Protein AF-A0A0C2S754-F1 (afdb_monomer)

Solvent-accessible surface area (backbone atoms only — not comparable to full-atom values): 7910 Å² total; per-residue (Å²): 132,83,71,55,69,47,79,86,26,45,61,51,54,52,50,52,56,56,42,62,38,69,81,37,20,35,61,7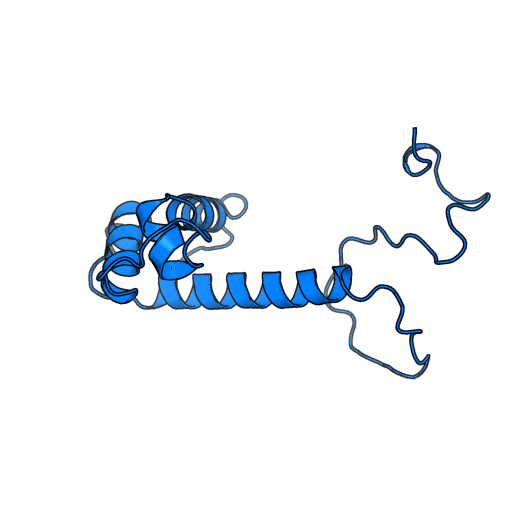3,79,48,57,58,96,90,49,77,80,68,94,66,55,61,67,59,48,51,34,54,50,26,43,72,75,43,57,93,45,34,86,78,55,58,64,62,58,52,50,49,54,51,51,53,49,53,48,52,55,54,50,48,60,73,68,60,79,82,73,80,80,65,95,79,72,82,81,69,94,65,84,78,68,86,80,79,77,77,53,95,84,51,85,54,96,82,53,53,77,90,75,51,84,131

Secondary structure (DSSP, 8-state):
---TTHHHHHHHHHHHHHHHSHHHHHHHT---TTPPPP---HHHHHHHHHHHH-GGGTTT-THHHHHHHHHHHHHHHHHHHHH--S-PPPTT------S--------TT-S-TTS-GGGS--

Nearest PDB structures (foldseek):
  1xx7-assembly1_C  TM=3.959E-01  e=7.135E+00  Pyrococcus furiosus
  1xx7-assembly1_F  TM=3.511E-01  e=9.280E+00  Pyrococcus furiosus

Structure (mmCIF, N/CA/C/O backbone):
data_AF-A0A0C2S754-F1
#
_entry.id   AF-A0A0C2S754-F1
#
loop_
_atom_site.group_PDB
_atom_site.id
_atom_site.type_symbol
_atom_site.label_atom_id
_atom_site.label_alt_id
_atom_site.label_comp_id
_atom_site.label_asym_id
_atom_site.label_entity_id
_atom_site.label_seq_id
_atom_site.pdbx_PDB_ins_code
_atom_site.Cartn_x
_atom_site.Cartn_y
_atom_site.Cartn_z
_atom_site.occupancy
_atom_site.B_iso_or_equiv
_atom_site.auth_seq_id
_atom_site.auth_comp_id
_atom_site.auth_asym_id
_atom_site.auth_atom_id
_atom_site.pdbx_PDB_model_num
ATOM 1 N N . THR A 1 1 ? 11.811 -12.908 2.552 1.00 75.19 1 THR A N 1
ATOM 2 C CA . THR A 1 1 ? 11.493 -11.707 1.747 1.00 75.19 1 THR A CA 1
ATOM 3 C C . THR A 1 1 ? 10.195 -11.941 1.002 1.00 75.19 1 THR A C 1
ATOM 5 O O . THR A 1 1 ? 9.961 -13.078 0.620 1.00 75.19 1 THR A O 1
ATOM 8 N N . VAL A 1 2 ? 9.323 -10.936 0.856 1.00 84.06 2 VAL A N 1
ATOM 9 C CA . VAL A 1 2 ? 8.051 -11.098 0.118 1.00 84.06 2 VAL A CA 1
ATOM 10 C C . VAL A 1 2 ? 8.341 -11.052 -1.391 1.00 84.06 2 VAL A C 1
ATOM 12 O O . VAL A 1 2 ? 8.997 -10.102 -1.826 1.00 84.06 2 VAL A O 1
ATOM 15 N N . PRO A 1 3 ? 7.893 -12.038 -2.190 1.00 90.06 3 PRO A N 1
ATOM 16 C CA . PRO A 1 3 ? 8.217 -12.127 -3.614 1.00 90.06 3 PRO A CA 1
ATOM 17 C C . PRO A 1 3 ? 7.322 -11.203 -4.459 1.00 90.06 3 PRO A C 1
ATOM 19 O O . PRO A 1 3 ? 6.487 -11.655 -5.235 1.00 90.06 3 PRO A O 1
ATOM 22 N N . TRP A 1 4 ? 7.490 -9.886 -4.316 1.00 91.44 4 TRP A N 1
ATOM 23 C CA . TRP A 1 4 ? 6.644 -8.875 -4.974 1.00 91.44 4 TRP A CA 1
ATOM 24 C C . TRP A 1 4 ? 6.651 -8.915 -6.511 1.00 91.44 4 TRP A C 1
ATOM 26 O O . TRP A 1 4 ? 5.731 -8.379 -7.123 1.00 91.44 4 TRP A O 1
ATOM 36 N N . SER A 1 5 ? 7.680 -9.502 -7.128 1.00 93.00 5 SER A N 1
ATOM 37 C CA . SER A 1 5 ? 7.814 -9.602 -8.591 1.00 93.00 5 SER A CA 1
ATOM 38 C C . SER A 1 5 ? 7.428 -10.971 -9.155 1.00 93.00 5 SER A C 1
ATOM 40 O O . SER A 1 5 ? 7.419 -11.145 -10.369 1.00 93.00 5 SER A O 1
ATOM 42 N N . ALA A 1 6 ? 7.099 -11.947 -8.304 1.00 91.38 6 ALA A N 1
ATOM 43 C CA . ALA A 1 6 ? 6.673 -13.264 -8.769 1.00 91.38 6 ALA A CA 1
ATOM 44 C C . ALA A 1 6 ? 5.294 -13.199 -9.443 1.00 91.38 6 ALA A C 1
ATOM 46 O O . ALA A 1 6 ? 4.477 -12.332 -9.117 1.00 91.38 6 ALA A O 1
ATOM 47 N N . ASN A 1 7 ? 5.035 -14.142 -10.355 1.00 92.38 7 ASN A N 1
ATOM 48 C CA . ASN A 1 7 ? 3.754 -14.300 -11.052 1.00 92.38 7 ASN A CA 1
ATOM 49 C C . ASN A 1 7 ? 3.246 -12.984 -11.659 1.00 92.38 7 ASN A C 1
ATOM 51 O O . ASN A 1 7 ? 2.124 -12.566 -11.387 1.00 92.38 7 ASN A O 1
ATOM 55 N N . ASN A 1 8 ? 4.102 -12.302 -12.426 1.00 92.38 8 ASN A N 1
ATOM 56 C CA . ASN A 1 8 ? 3.778 -11.025 -13.065 1.00 92.38 8 ASN A CA 1
ATOM 57 C C . ASN A 1 8 ? 3.224 -9.974 -12.078 1.00 92.38 8 ASN A C 1
ATOM 59 O O . ASN A 1 8 ? 2.187 -9.352 -12.305 1.00 92.38 8 ASN A O 1
ATOM 63 N N . HIS A 1 9 ? 3.897 -9.817 -10.934 1.00 92.19 9 HIS A N 1
ATOM 64 C CA . HIS A 1 9 ? 3.504 -8.882 -9.877 1.00 92.19 9 HIS A CA 1
ATOM 65 C C . HIS A 1 9 ? 2.115 -9.137 -9.262 1.00 92.19 9 HIS A C 1
ATOM 67 O O . HIS A 1 9 ? 1.518 -8.214 -8.706 1.00 92.19 9 HIS A O 1
ATOM 73 N N . ALA A 1 10 ? 1.603 -10.374 -9.285 1.00 94.44 10 ALA A N 1
ATOM 74 C CA . ALA A 1 10 ? 0.272 -10.711 -8.762 1.00 94.44 10 ALA A CA 1
ATOM 75 C C . ALA A 1 10 ? 0.011 -10.163 -7.344 1.00 94.44 10 ALA A C 1
ATOM 77 O O . ALA A 1 10 ? -1.033 -9.571 -7.092 1.00 94.44 10 ALA A O 1
ATOM 78 N N . LEU A 1 11 ? 0.983 -10.270 -6.429 1.00 93.69 11 LEU A N 1
ATOM 79 C CA . LEU A 1 11 ? 0.846 -9.742 -5.063 1.00 93.69 11 LEU A CA 1
ATOM 80 C C . LEU A 1 11 ? 0.734 -8.214 -5.001 1.00 93.69 11 LEU A C 1
ATOM 82 O O . LEU A 1 11 ? 0.096 -7.687 -4.091 1.00 93.69 11 LEU A O 1
ATOM 86 N N . VAL A 1 12 ? 1.365 -7.496 -5.932 1.00 94.75 12 VAL A N 1
ATOM 87 C CA . VAL A 1 12 ? 1.242 -6.035 -6.029 1.00 94.75 12 VAL A CA 1
ATOM 88 C C . VAL A 1 12 ? -0.163 -5.671 -6.490 1.00 94.75 12 VAL A C 1
ATOM 90 O O . VAL A 1 12 ? -0.782 -4.803 -5.881 1.00 94.75 12 VAL A O 1
ATOM 93 N N . TRP A 1 13 ? -0.691 -6.367 -7.496 1.00 96.06 13 TRP A N 1
ATOM 94 C CA . TRP A 1 13 ? -2.057 -6.155 -7.973 1.00 96.06 13 TRP A CA 1
ATOM 95 C C . TRP A 1 13 ? -3.100 -6.467 -6.901 1.00 96.06 13 TRP A C 1
ATOM 97 O O . TRP A 1 13 ? -3.984 -5.650 -6.653 1.00 96.06 13 TRP A O 1
ATOM 107 N N . SER A 1 14 ? -2.948 -7.580 -6.181 1.00 96.00 14 SER A N 1
ATOM 108 C CA . SER A 1 14 ? -3.812 -7.904 -5.043 1.00 96.00 14 SER A CA 1
ATOM 109 C C . SER A 1 14 ? -3.722 -6.853 -3.933 1.00 96.00 14 SER A C 1
ATOM 111 O O . SER A 1 14 ? -4.740 -6.488 -3.350 1.00 96.00 14 SER A O 1
ATOM 113 N N . LEU A 1 15 ? -2.525 -6.325 -3.643 1.00 95.50 15 LEU A N 1
ATOM 114 C CA . LEU A 1 15 ? -2.358 -5.238 -2.676 1.00 95.50 15 LEU A CA 1
ATOM 115 C C . LEU A 1 15 ? -3.105 -3.972 -3.116 1.00 95.50 15 LEU A C 1
ATOM 117 O O . LEU A 1 15 ? -3.789 -3.369 -2.292 1.00 95.50 15 LEU A O 1
ATOM 121 N N . ILE A 1 16 ? -2.992 -3.579 -4.387 1.00 95.88 16 ILE A N 1
ATOM 122 C CA . ILE A 1 16 ? -3.697 -2.413 -4.938 1.00 95.88 16 ILE A CA 1
ATOM 123 C C . ILE A 1 16 ? -5.211 -2.603 -4.802 1.00 95.88 16 ILE A C 1
ATOM 125 O O . ILE A 1 16 ? -5.864 -1.757 -4.194 1.00 95.88 16 ILE A O 1
ATOM 129 N N . GLY A 1 17 ? -5.748 -3.745 -5.243 1.00 96.44 17 GLY A N 1
ATOM 130 C CA . GLY A 1 17 ? -7.184 -4.030 -5.146 1.00 96.44 17 GLY A CA 1
ATOM 131 C C . GLY A 1 17 ? -7.708 -4.002 -3.706 1.00 96.44 17 GLY A C 1
ATOM 132 O O . GLY A 1 17 ? -8.758 -3.426 -3.434 1.00 96.44 17 GLY A O 1
ATOM 133 N N . LEU A 1 18 ? -6.943 -4.538 -2.747 1.00 96.00 18 LEU A N 1
ATOM 134 C CA . LEU A 1 18 ? -7.303 -4.465 -1.328 1.00 96.00 18 LEU A CA 1
ATOM 135 C C . LEU A 1 18 ? -7.292 -3.028 -0.794 1.00 96.00 18 LEU A C 1
ATOM 137 O O . LEU A 1 18 ? -8.136 -2.675 0.025 1.00 96.00 18 LEU A O 1
ATOM 141 N N . VAL A 1 19 ? -6.357 -2.182 -1.228 1.00 94.31 19 VAL A N 1
ATOM 142 C CA . VAL A 1 19 ? -6.327 -0.767 -0.820 1.00 94.31 19 VAL A CA 1
ATOM 143 C C . VAL A 1 19 ? -7.497 0.020 -1.416 1.00 94.31 19 VAL A C 1
ATOM 145 O O . VAL A 1 19 ? -7.984 0.950 -0.772 1.00 94.31 19 VAL A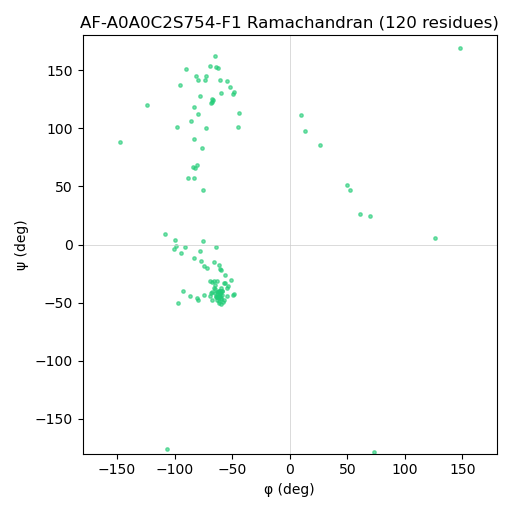 O 1
ATOM 148 N N . GLU A 1 20 ? -7.962 -0.348 -2.607 1.00 93.62 20 GLU A N 1
ATOM 149 C CA . GLU A 1 20 ? -9.082 0.301 -3.296 1.00 93.62 20 GLU A CA 1
ATOM 150 C C . GLU A 1 20 ? -10.455 -0.034 -2.702 1.00 93.62 20 GLU A C 1
ATOM 152 O O . GLU A 1 20 ? -11.392 0.746 -2.899 1.00 93.62 20 GLU A O 1
ATOM 157 N N . GLU A 1 21 ? -10.573 -1.117 -1.918 1.00 93.50 21 GLU A N 1
ATOM 158 C CA . GLU A 1 21 ? -11.782 -1.412 -1.138 1.00 93.50 21 GLU A CA 1
ATOM 159 C C . GLU A 1 21 ? -12.207 -0.163 -0.347 1.00 93.50 21 GLU A C 1
ATOM 161 O O . GLU A 1 21 ? -11.401 0.431 0.375 1.00 93.50 21 GLU A O 1
ATOM 166 N N . THR A 1 22 ? -13.480 0.230 -0.452 1.00 89.38 22 THR A N 1
ATOM 167 C CA . THR A 1 22 ? -14.009 1.504 0.071 1.00 89.38 22 THR A CA 1
ATOM 168 C C . THR A 1 22 ? -13.599 1.779 1.518 1.00 89.38 22 THR A C 1
ATOM 170 O O . THR A 1 22 ? -13.189 2.891 1.855 1.00 89.38 22 THR A O 1
ATOM 173 N N . GLU A 1 23 ? -13.657 0.756 2.369 1.00 89.94 23 GLU A N 1
ATOM 174 C CA . GLU A 1 23 ? -13.290 0.847 3.782 1.00 89.94 23 GLU A CA 1
ATOM 175 C C . GLU A 1 23 ? -11.801 1.156 3.991 1.00 89.94 23 GLU A C 1
ATOM 177 O O . GLU A 1 23 ? -11.455 1.943 4.868 1.00 89.94 23 GLU A O 1
ATOM 182 N N . ASN A 1 24 ? -10.916 0.579 3.175 1.00 92.94 24 ASN A N 1
ATOM 183 C CA . ASN A 1 24 ? -9.469 0.785 3.258 1.00 92.94 24 ASN A CA 1
ATOM 184 C C . ASN A 1 24 ? -9.063 2.104 2.592 1.00 92.94 24 ASN A C 1
ATOM 186 O O . ASN A 1 24 ? -8.314 2.897 3.175 1.00 92.94 24 ASN A O 1
ATOM 190 N N . ARG A 1 25 ? -9.594 2.373 1.393 1.00 92.38 25 ARG A N 1
ATOM 191 C CA . ARG A 1 25 ? -9.284 3.551 0.568 1.00 92.38 25 ARG A CA 1
ATOM 192 C C . ARG A 1 25 ? -9.488 4.839 1.342 1.00 92.38 25 ARG A C 1
ATOM 194 O O . ARG A 1 25 ? -8.634 5.726 1.333 1.00 92.38 25 ARG A O 1
ATOM 201 N N . LYS A 1 26 ? -10.600 4.907 2.065 1.00 90.94 26 LYS A N 1
ATOM 202 C CA . LYS A 1 26 ? -11.006 6.057 2.868 1.00 90.94 26 LYS A CA 1
ATOM 203 C C . LYS A 1 26 ? -9.975 6.462 3.922 1.00 90.94 26 LYS A C 1
ATOM 205 O O . LYS A 1 26 ? -9.828 7.645 4.222 1.00 90.94 26 LYS A O 1
ATOM 210 N N . VAL A 1 27 ? -9.252 5.482 4.463 1.00 91.44 27 VAL A N 1
ATOM 211 C CA . VAL A 1 27 ? -8.228 5.664 5.504 1.00 91.44 27 VAL A CA 1
ATOM 212 C C . VAL A 1 27 ? -6.835 5.846 4.905 1.00 91.44 27 VAL A C 1
ATOM 214 O O . VAL A 1 27 ? -6.034 6.645 5.398 1.00 91.44 27 VAL A O 1
ATOM 217 N N . LEU A 1 28 ? -6.516 5.091 3.852 1.00 91.62 28 LEU A N 1
ATOM 218 C CA . LEU A 1 28 ? -5.171 5.038 3.277 1.00 91.62 28 LEU A CA 1
ATOM 219 C C . LEU A 1 28 ? -4.916 6.136 2.246 1.00 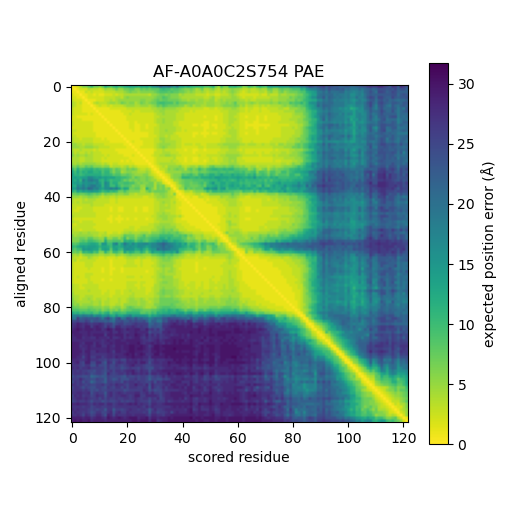91.62 28 LEU A C 1
ATOM 221 O O . LEU A 1 28 ? -3.853 6.766 2.263 1.00 91.62 28 LEU A O 1
ATOM 225 N N . VAL A 1 29 ? -5.876 6.369 1.358 1.00 89.81 29 VAL A N 1
ATOM 226 C CA . VAL A 1 29 ? -5.771 7.325 0.252 1.00 89.81 29 VAL A CA 1
ATOM 227 C C . VAL A 1 29 ? -6.422 8.642 0.649 1.00 89.81 29 VAL A C 1
ATOM 229 O O . VAL A 1 29 ? -5.771 9.684 0.567 1.00 89.81 29 VAL A O 1
ATOM 232 N N . GLY A 1 30 ? -7.656 8.574 1.147 1.00 86.06 30 GLY A N 1
ATOM 233 C CA . GLY A 1 30 ? -8.451 9.720 1.570 1.00 86.06 30 GLY A CA 1
ATOM 234 C C . GLY A 1 30 ? -9.947 9.499 1.346 1.00 86.06 30 GLY A C 1
ATOM 235 O O . GLY A 1 30 ? -10.364 8.546 0.687 1.00 86.06 30 GLY A O 1
ATOM 236 N N . LYS A 1 31 ? -10.751 10.401 1.908 1.00 85.44 31 LYS A N 1
ATOM 237 C CA . LYS A 1 31 ? -12.215 10.400 1.799 1.00 85.44 31 LYS A CA 1
ATOM 238 C C . LYS A 1 31 ? -12.685 11.201 0.581 1.00 85.44 31 LYS A C 1
ATOM 240 O O . LYS A 1 31 ? -12.043 12.183 0.205 1.00 85.44 31 LYS A O 1
ATOM 245 N N . GLY A 1 32 ? -13.827 10.826 0.012 1.00 79.56 32 GLY A N 1
ATOM 246 C CA . GLY A 1 32 ? -14.540 11.672 -0.949 1.00 79.56 32 GLY A CA 1
ATOM 247 C C . GLY A 1 32 ? -15.059 12.967 -0.306 1.00 79.56 32 GLY A C 1
ATOM 248 O O . GLY A 1 32 ? -15.186 13.058 0.917 1.00 79.56 32 GLY A O 1
ATOM 249 N N . LYS A 1 33 ? -15.395 13.981 -1.119 1.00 79.56 33 LYS A N 1
ATOM 250 C CA . LYS A 1 33 ? -15.878 15.289 -0.623 1.00 79.56 33 LYS A CA 1
ATOM 251 C C . LYS A 1 33 ? -17.094 15.166 0.311 1.00 79.56 33 LYS A C 1
ATOM 253 O O . LYS A 1 33 ? -17.157 15.880 1.305 1.00 79.56 33 LYS A O 1
ATOM 258 N N . SER A 1 34 ? -18.004 14.235 0.027 1.00 81.19 34 SER A N 1
ATOM 259 C CA . SER A 1 34 ? -19.224 13.969 0.804 1.00 81.19 34 SER A CA 1
ATOM 260 C C . SER A 1 34 ? -19.060 12.910 1.904 1.00 81.19 34 SER A C 1
ATOM 262 O O . SER A 1 34 ? -20.004 12.639 2.640 1.00 81.19 34 SER A O 1
ATOM 264 N N . GLU A 1 35 ? -17.885 12.291 2.042 1.00 80.50 35 GLU A N 1
ATOM 265 C CA . GLU A 1 35 ? -17.675 11.203 2.998 1.00 80.50 35 GLU A CA 1
ATOM 266 C C . GLU A 1 35 ? -17.078 11.718 4.319 1.00 80.50 35 GLU A C 1
ATOM 268 O O . GLU A 1 35 ? -16.127 12.502 4.329 1.00 80.50 35 GLU A O 1
ATOM 273 N N . ASN A 1 36 ? -17.578 11.228 5.457 1.00 77.56 36 ASN A N 1
ATOM 274 C CA . ASN A 1 36 ? -17.001 11.499 6.786 1.00 77.56 36 ASN A CA 1
ATOM 275 C C . ASN A 1 36 ? -15.689 10.747 6.987 1.00 77.56 36 ASN A C 1
ATOM 277 O O . ASN A 1 36 ? -15.602 9.622 6.531 1.00 77.56 36 ASN A O 1
ATOM 281 N N . SER A 1 37 ? -14.684 11.277 7.686 1.00 72.38 37 SER A N 1
ATOM 282 C CA . SER A 1 37 ? -13.466 10.501 7.988 1.00 72.38 37 SER A CA 1
ATOM 283 C C . SER A 1 37 ? -13.796 9.250 8.807 1.00 72.38 37 SER A C 1
ATOM 285 O O . SER A 1 37 ? -14.634 9.303 9.704 1.00 72.38 37 SER A O 1
ATOM 287 N N . SER A 1 38 ? -13.132 8.125 8.530 1.00 74.62 38 SER A N 1
ATOM 288 C CA . SER A 1 38 ? -13.207 6.983 9.447 1.00 74.62 38 SER A CA 1
ATOM 289 C C . SER A 1 38 ? -12.382 7.292 10.704 1.00 74.62 38 SER A C 1
ATOM 291 O O . SER A 1 38 ? -11.290 7.846 10.575 1.00 74.62 38 SER A O 1
ATOM 293 N N . GLY A 1 39 ? -12.847 6.885 11.886 1.00 82.94 39 GLY A N 1
ATOM 294 C CA . GLY A 1 39 ? -12.041 6.903 13.116 1.00 82.94 39 GLY A CA 1
ATOM 29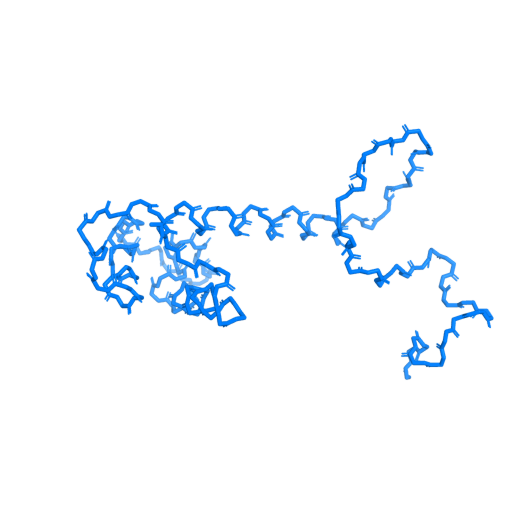5 C C . GLY A 1 39 ? -10.998 5.778 13.194 1.00 82.94 39 GLY A C 1
ATOM 296 O O . GLY A 1 39 ? -10.329 5.623 14.212 1.00 82.94 39 GLY A O 1
ATOM 297 N N . GLU A 1 40 ? -10.869 4.956 12.149 1.00 90.06 40 GLU A N 1
ATOM 298 C CA . GLU A 1 40 ? -9.949 3.826 12.120 1.00 90.06 40 GLU A CA 1
ATOM 299 C C . GLU A 1 40 ? -8.507 4.259 11.820 1.00 90.06 40 GLU A C 1
ATOM 301 O O . GLU A 1 40 ? -8.241 5.135 10.995 1.00 90.06 40 GLU A O 1
ATOM 306 N N . SER A 1 41 ? -7.545 3.615 12.486 1.00 90.44 41 SER A N 1
ATOM 307 C CA . SER A 1 41 ? -6.126 3.884 12.272 1.00 90.44 41 SER A CA 1
ATOM 308 C C . SER A 1 41 ? -5.585 3.148 11.043 1.00 90.44 41 SER A C 1
ATOM 310 O O . SER A 1 41 ? -5.914 1.989 10.782 1.00 90.44 41 SER A O 1
ATOM 312 N N . LYS A 1 42 ? -4.645 3.782 10.329 1.00 91.12 42 LYS A N 1
ATOM 313 C CA . LYS A 1 42 ? -3.930 3.166 9.193 1.00 91.12 42 LYS A CA 1
ATOM 314 C C . LYS A 1 42 ? -3.286 1.825 9.561 1.00 91.12 42 LYS A C 1
ATOM 316 O O . LYS A 1 42 ? -3.259 0.912 8.745 1.00 91.12 42 LYS A O 1
ATOM 321 N N . SER A 1 43 ? -2.782 1.692 10.789 1.00 90.75 43 SER A N 1
ATOM 322 C CA . SER A 1 43 ? -2.171 0.453 11.281 1.00 90.75 43 SER A CA 1
ATOM 323 C C . SER A 1 43 ? -3.164 -0.708 11.321 1.00 90.75 43 SER A C 1
ATOM 325 O O . SER A 1 43 ? -2.811 -1.820 10.934 1.00 90.75 43 SER A O 1
ATOM 327 N N . LYS A 1 44 ? -4.410 -0.456 11.744 1.00 91.56 44 LYS A N 1
ATOM 328 C CA . LYS A 1 44 ? -5.466 -1.476 11.770 1.00 91.56 44 LYS A CA 1
ATOM 329 C C . LYS A 1 44 ? -5.857 -1.905 10.355 1.00 91.56 44 LYS A C 1
ATOM 331 O O . LYS A 1 44 ? -5.964 -3.100 10.093 1.00 91.56 44 LYS A O 1
ATOM 336 N N . VAL A 1 45 ? -5.946 -0.951 9.430 1.00 92.94 45 VAL A N 1
ATOM 337 C CA . VAL A 1 45 ? -6.202 -1.231 8.011 1.00 92.94 45 VAL A CA 1
ATOM 338 C C . VAL A 1 45 ? -5.097 -2.091 7.395 1.00 92.94 45 VAL A C 1
ATOM 340 O O . VAL A 1 45 ? -5.386 -3.131 6.808 1.00 92.94 45 VAL A O 1
ATOM 343 N N . PHE A 1 46 ? -3.824 -1.725 7.572 1.00 92.69 46 PHE A N 1
ATOM 344 C CA . PHE A 1 46 ? -2.719 -2.532 7.042 1.00 92.69 46 PHE A CA 1
ATOM 345 C C . PHE A 1 46 ? -2.643 -3.924 7.665 1.00 92.69 46 PHE A C 1
ATOM 347 O O . PHE A 1 46 ? -2.266 -4.862 6.970 1.00 92.69 46 PHE A O 1
ATOM 354 N N . LYS A 1 47 ? -3.036 -4.083 8.934 1.00 91.62 47 LYS A N 1
ATOM 355 C CA . LYS A 1 47 ? -3.142 -5.401 9.568 1.00 91.62 47 LYS A CA 1
ATOM 356 C C . LYS A 1 47 ? -4.194 -6.272 8.874 1.00 91.62 47 LYS A C 1
ATOM 358 O O . LYS A 1 47 ? -3.884 -7.396 8.498 1.00 91.62 47 LYS A O 1
ATOM 363 N N . ARG A 1 48 ? -5.392 -5.732 8.623 1.00 92.06 48 ARG A N 1
ATOM 364 C CA . ARG A 1 48 ? -6.458 -6.432 7.885 1.00 92.06 48 ARG A CA 1
ATOM 365 C C . ARG A 1 48 ? -6.033 -6.798 6.460 1.00 92.06 48 ARG A C 1
ATOM 367 O O . ARG A 1 48 ? -6.288 -7.907 6.002 1.00 92.06 48 ARG A O 1
ATOM 374 N N . ILE A 1 49 ? -5.364 -5.882 5.759 1.00 93.38 49 ILE A N 1
ATOM 375 C CA . ILE A 1 49 ? -4.821 -6.154 4.419 1.00 93.38 49 ILE A CA 1
ATOM 376 C C . ILE A 1 49 ? -3.762 -7.261 4.490 1.00 93.38 49 ILE A C 1
ATOM 378 O O . ILE A 1 49 ? -3.757 -8.144 3.639 1.00 93.38 49 ILE A O 1
ATOM 382 N N . ALA A 1 50 ? -2.899 -7.257 5.511 1.00 92.06 50 ALA A N 1
ATOM 383 C CA . ALA A 1 50 ? -1.906 -8.309 5.712 1.00 92.06 50 ALA A CA 1
ATOM 384 C C . ALA A 1 50 ? -2.543 -9.678 5.933 1.00 92.06 50 ALA A C 1
ATOM 386 O O . ALA A 1 50 ? -2.122 -10.645 5.306 1.00 92.06 50 ALA A O 1
ATOM 387 N N . GLU A 1 51 ? -3.577 -9.745 6.769 1.00 91.94 51 GLU A N 1
ATOM 388 C CA . GLU A 1 51 ? -4.346 -10.964 7.026 1.00 91.94 51 GLU A CA 1
ATOM 389 C C . GLU A 1 51 ? -4.972 -11.533 5.748 1.00 91.94 51 GLU A C 1
ATOM 391 O O . GLU A 1 51 ? -4.925 -12.743 5.552 1.00 91.94 51 GLU A O 1
ATOM 396 N N . LYS A 1 52 ? -5.493 -10.680 4.855 1.00 91.94 52 LYS A N 1
ATOM 397 C CA . LYS A 1 52 ? -6.057 -11.109 3.563 1.00 91.94 52 LYS A CA 1
ATOM 398 C C . LYS A 1 52 ? -4.989 -11.507 2.538 1.00 91.94 52 LYS A C 1
ATOM 400 O O . LYS A 1 52 ? -5.164 -12.487 1.825 1.00 91.94 52 LYS A O 1
ATOM 405 N N . LEU A 1 53 ? -3.913 -10.727 2.421 1.00 90.88 53 LEU A N 1
ATOM 406 C CA . LEU A 1 53 ? -2.927 -10.882 1.348 1.00 90.88 53 LEU A CA 1
ATOM 407 C C . LEU A 1 53 ? -1.952 -12.026 1.631 1.00 90.88 53 LEU A C 1
ATOM 409 O O . LEU A 1 53 ? -1.653 -12.827 0.750 1.00 90.88 53 LEU A O 1
ATOM 413 N N . ILE A 1 54 ? -1.411 -12.064 2.849 1.00 88.12 54 ILE A N 1
ATOM 414 C CA . ILE A 1 54 ? -0.440 -13.066 3.279 1.00 88.12 54 ILE A CA 1
ATOM 415 C C . ILE A 1 54 ? -0.654 -13.324 4.781 1.00 88.12 54 ILE A C 1
ATOM 417 O O . ILE A 1 54 ? 0.014 -12.696 5.613 1.00 88.12 54 ILE A O 1
ATOM 421 N N . PRO A 1 55 ? -1.549 -14.261 5.154 1.00 83.56 55 PRO A N 1
ATOM 422 C CA . PRO A 1 55 ? -1.927 -14.512 6.547 1.00 83.56 55 PRO A CA 1
ATOM 423 C C . PRO A 1 55 ? -0.737 -14.721 7.498 1.00 83.56 55 PRO A C 1
ATOM 425 O O . PRO A 1 55 ? -0.793 -14.310 8.663 1.00 83.56 55 PRO A O 1
ATOM 428 N N . GLN A 1 56 ? 0.379 -15.276 7.000 1.00 82.12 56 GLN A N 1
ATOM 429 C CA . GLN A 1 56 ? 1.599 -15.492 7.787 1.00 82.12 56 GLN A CA 1
ATOM 430 C C . GLN A 1 56 ? 2.303 -14.202 8.260 1.00 82.12 56 GLN A C 1
ATOM 432 O O . GLN A 1 56 ? 3.137 -14.262 9.160 1.00 82.12 56 GLN A O 1
ATOM 437 N N . PHE A 1 57 ? 1.968 -13.036 7.695 1.00 71.94 57 PHE A N 1
ATOM 438 C CA . PHE A 1 57 ? 2.553 -11.730 8.038 1.00 71.94 57 PHE A CA 1
ATOM 439 C C . PHE A 1 57 ? 1.593 -10.808 8.818 1.00 71.94 57 PHE A C 1
ATOM 441 O O . PHE A 1 57 ? 1.908 -9.648 9.083 1.00 71.94 57 PHE A O 1
ATOM 448 N N . SER A 1 58 ? 0.440 -11.323 9.255 1.00 67.25 58 SER A N 1
ATOM 449 C CA . SER A 1 58 ? -0.600 -10.575 9.987 1.00 67.25 58 SER A CA 1
ATOM 450 C C . SER A 1 58 ? -0.154 -9.950 11.321 1.00 67.25 58 SER A C 1
ATOM 452 O O . SER A 1 58 ? -0.745 -8.973 11.789 1.00 67.25 58 SER A O 1
ATOM 454 N N . LYS A 1 59 ? 0.915 -10.455 11.950 1.00 68.19 59 LYS A N 1
ATOM 455 C CA . LYS A 1 59 ? 1.417 -9.952 13.242 1.00 68.19 59 LYS A CA 1
ATOM 456 C C . LYS A 1 59 ? 2.343 -8.742 13.078 1.00 68.19 59 LYS A C 1
ATOM 458 O O . LYS A 1 59 ? 3.530 -8.810 13.376 1.00 68.19 59 LYS A O 1
ATOM 463 N N . GLY A 1 60 ? 1.788 -7.617 12.628 1.00 65.88 60 GLY A N 1
ATOM 464 C CA . GLY A 1 60 ? 2.489 -6.326 12.646 1.00 65.88 60 GLY A CA 1
ATOM 465 C C . GLY A 1 60 ? 3.654 -6.209 11.658 1.00 65.88 60 GLY A C 1
ATOM 466 O O . GLY A 1 60 ? 4.557 -5.398 11.879 1.00 65.88 60 GLY A O 1
ATOM 467 N N . ASP A 1 61 ? 3.648 -6.994 10.576 1.00 77.06 61 ASP A N 1
ATOM 468 C CA . ASP A 1 61 ? 4.680 -6.903 9.546 1.00 77.06 61 ASP A CA 1
ATOM 469 C C . ASP A 1 61 ? 4.583 -5.557 8.801 1.00 77.06 61 ASP A C 1
ATOM 471 O O . ASP A 1 61 ? 3.560 -5.190 8.217 1.00 77.06 61 ASP A O 1
ATOM 475 N N . LYS A 1 62 ? 5.684 -4.799 8.822 1.00 87.50 62 LYS A N 1
ATOM 476 C CA . LYS A 1 62 ? 5.789 -3.479 8.188 1.00 87.50 62 LYS A CA 1
ATOM 477 C C . LYS A 1 62 ? 5.966 -3.562 6.671 1.00 87.50 62 LYS A C 1
ATOM 479 O O . LYS A 1 62 ? 5.782 -2.551 5.999 1.00 87.50 62 LYS A O 1
ATOM 484 N N . ARG A 1 63 ? 6.291 -4.732 6.110 1.00 90.12 63 ARG A N 1
ATOM 485 C CA . ARG A 1 63 ? 6.627 -4.899 4.683 1.00 90.12 63 ARG A CA 1
ATOM 486 C C . ARG A 1 63 ? 5.506 -4.473 3.745 1.00 90.12 63 ARG A C 1
ATOM 488 O O . ARG A 1 63 ? 5.794 -3.880 2.711 1.00 90.12 63 ARG A O 1
ATOM 495 N N . ILE A 1 64 ? 4.249 -4.738 4.103 1.00 91.62 64 ILE A N 1
ATOM 496 C CA . ILE A 1 64 ? 3.097 -4.350 3.276 1.00 91.62 64 ILE A CA 1
ATOM 497 C C . ILE A 1 64 ? 2.950 -2.833 3.246 1.00 91.62 64 ILE A C 1
ATOM 499 O O . ILE A 1 64 ? 2.850 -2.250 2.170 1.00 91.62 64 ILE A O 1
ATOM 503 N N . LYS A 1 65 ? 3.018 -2.191 4.418 1.00 92.31 65 LYS A N 1
ATOM 504 C CA . LYS A 1 65 ? 3.000 -0.731 4.520 1.00 92.31 65 LYS A CA 1
ATOM 505 C C . LYS A 1 65 ? 4.146 -0.116 3.717 1.00 92.31 65 LYS A C 1
ATOM 507 O O . LYS A 1 65 ? 3.905 0.758 2.897 1.00 92.31 65 LYS A O 1
ATOM 512 N N . SER A 1 66 ? 5.372 -0.606 3.905 1.00 93.44 66 SER A N 1
ATOM 513 C CA . SER A 1 66 ? 6.540 -0.113 3.171 1.00 93.44 66 SER A CA 1
ATOM 514 C C . SER A 1 66 ? 6.373 -0.261 1.660 1.00 93.44 66 SER A C 1
ATOM 516 O O . SER A 1 66 ? 6.664 0.679 0.927 1.00 93.44 66 SER A O 1
ATOM 518 N N . LYS A 1 67 ? 5.861 -1.403 1.181 1.00 94.81 67 LYS A N 1
ATOM 519 C CA . LYS A 1 67 ? 5.614 -1.607 -0.251 1.00 94.81 67 LYS A CA 1
ATOM 520 C C . LYS A 1 67 ? 4.555 -0.645 -0.782 1.00 94.81 67 LYS A C 1
ATOM 522 O O . LYS A 1 67 ? 4.762 -0.064 -1.844 1.00 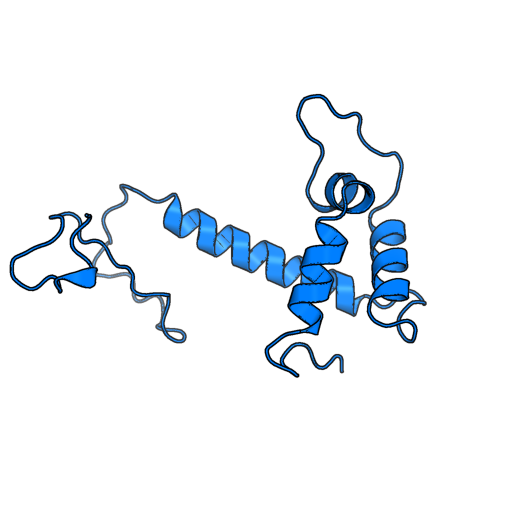94.81 67 LYS A O 1
ATOM 527 N N . TRP A 1 68 ? 3.458 -0.458 -0.049 1.00 95.00 68 TRP A N 1
ATOM 528 C CA . TRP A 1 68 ? 2.425 0.513 -0.398 1.00 95.00 68 TRP A CA 1
ATOM 529 C C . TRP A 1 68 ? 2.976 1.941 -0.465 1.00 95.00 68 TRP A C 1
ATOM 531 O O . TRP A 1 68 ? 2.739 2.633 -1.450 1.00 95.00 68 TRP A O 1
ATOM 541 N N . ASP A 1 69 ? 3.748 2.371 0.534 1.00 94.81 69 ASP A N 1
ATOM 542 C CA . ASP A 1 69 ? 4.327 3.717 0.568 1.00 94.81 69 ASP A CA 1
ATOM 543 C C . ASP A 1 69 ? 5.261 3.948 -0.636 1.00 94.81 69 ASP A C 1
ATOM 545 O O . ASP A 1 69 ? 5.201 5.003 -1.270 1.00 94.81 69 ASP A O 1
ATOM 549 N N . SER A 1 70 ? 6.061 2.943 -1.021 1.00 95.31 70 SER A N 1
ATOM 550 C CA . SER A 1 70 ? 6.884 3.000 -2.237 1.00 95.31 70 SER A CA 1
ATOM 551 C C . SER A 1 70 ? 6.050 3.094 -3.518 1.00 95.31 70 SER A C 1
ATOM 553 O O . SER A 1 70 ? 6.362 3.915 -4.376 1.00 95.31 70 SER A O 1
ATOM 555 N N . LEU A 1 71 ? 4.992 2.286 -3.653 1.00 94.88 71 LEU A N 1
ATOM 556 C CA . LEU A 1 71 ? 4.103 2.314 -4.823 1.00 94.88 71 LEU A CA 1
ATOM 557 C C . LEU A 1 71 ? 3.387 3.659 -4.946 1.00 94.88 71 LEU A C 1
ATOM 559 O O . LEU A 1 71 ? 3.354 4.248 -6.023 1.00 94.88 71 LEU A O 1
ATOM 563 N N . ARG A 1 72 ? 2.860 4.171 -3.831 1.00 94.00 72 ARG A N 1
ATOM 564 C CA . ARG A 1 72 ? 2.190 5.470 -3.780 1.00 94.00 72 ARG A CA 1
ATOM 565 C C . ARG A 1 72 ? 3.132 6.592 -4.194 1.00 94.00 72 ARG A C 1
ATOM 567 O O . ARG A 1 72 ? 2.730 7.443 -4.980 1.00 94.00 72 ARG A O 1
ATOM 574 N N . LYS A 1 73 ? 4.364 6.595 -3.676 1.00 93.56 73 LYS A N 1
ATOM 575 C CA . LYS A 1 73 ? 5.372 7.597 -4.036 1.00 93.56 73 LYS A CA 1
ATOM 576 C C . LYS A 1 73 ? 5.708 7.530 -5.525 1.00 93.56 73 LYS A C 1
ATOM 578 O O . LYS A 1 73 ? 5.633 8.549 -6.198 1.00 93.56 73 LYS A O 1
ATOM 583 N N . LEU A 1 74 ? 5.983 6.330 -6.042 1.00 92.88 74 LEU A N 1
ATOM 584 C CA . LEU A 1 74 ? 6.270 6.125 -7.461 1.00 92.88 74 LEU A CA 1
ATOM 585 C C . LEU A 1 74 ? 5.125 6.637 -8.342 1.00 92.88 74 LEU A C 1
ATOM 587 O O . LEU A 1 74 ? 5.368 7.390 -9.277 1.00 92.88 74 LEU A O 1
ATOM 591 N N . TYR A 1 75 ? 3.878 6.290 -8.013 1.00 90.75 75 TYR A N 1
ATOM 592 C CA . TYR A 1 75 ? 2.712 6.775 -8.747 1.00 90.75 75 TYR A CA 1
ATOM 593 C C . TYR A 1 75 ? 2.591 8.302 -8.700 1.00 90.75 75 TYR A C 1
ATOM 595 O O . TYR A 1 75 ? 2.347 8.927 -9.725 1.00 90.75 75 TYR A O 1
ATOM 603 N N . GLN A 1 76 ? 2.780 8.919 -7.530 1.00 88.88 76 GLN A N 1
ATOM 604 C CA . GLN A 1 76 ? 2.741 10.377 -7.397 1.00 88.88 76 GLN A CA 1
ATOM 605 C C . GLN A 1 76 ? 3.815 11.058 -8.242 1.00 88.88 76 GLN A C 1
ATOM 607 O O . GLN A 1 76 ? 3.533 12.080 -8.859 1.00 88.88 76 GLN A O 1
ATOM 612 N N . ASP A 1 77 ? 5.025 10.509 -8.274 1.00 87.62 77 ASP A N 1
ATOM 613 C CA . ASP A 1 77 ? 6.121 11.076 -9.053 1.00 87.62 77 ASP A CA 1
ATOM 614 C C . ASP A 1 77 ? 5.857 10.937 -10.561 1.00 87.62 77 ASP A C 1
ATOM 616 O O . ASP A 1 77 ? 5.998 11.914 -11.290 1.00 87.62 77 ASP A O 1
ATOM 620 N N . GLN A 1 78 ? 5.341 9.792 -11.015 1.00 85.25 78 GLN A N 1
ATOM 621 C CA . GLN A 1 78 ? 4.925 9.601 -12.412 1.00 85.25 78 GLN A CA 1
ATOM 622 C C . GLN A 1 78 ? 3.744 10.507 -12.800 1.00 85.25 78 GLN A C 1
ATOM 624 O O . GLN A 1 78 ? 3.747 11.124 -13.861 1.00 85.25 78 GLN A O 1
ATOM 629 N N . ALA A 1 79 ? 2.749 10.655 -11.923 1.00 82.62 79 ALA A N 1
ATOM 630 C CA . ALA A 1 79 ? 1.603 11.526 -12.168 1.00 82.62 79 ALA A CA 1
ATOM 631 C C . ALA A 1 79 ? 2.003 13.008 -12.263 1.00 82.62 79 ALA A C 1
ATOM 633 O O . ALA A 1 79 ? 1.432 13.736 -13.070 1.00 82.62 79 ALA A O 1
ATOM 634 N N . LYS A 1 80 ? 2.997 13.465 -11.487 1.00 82.56 80 LYS A N 1
ATOM 635 C CA . LYS A 1 80 ? 3.533 14.833 -11.610 1.00 82.56 80 LYS A CA 1
ATOM 636 C C . LYS A 1 80 ? 4.120 15.089 -12.996 1.00 82.56 80 LYS A C 1
ATOM 638 O O . LYS A 1 80 ? 3.868 16.155 -13.543 1.00 82.56 80 LYS A O 1
ATOM 643 N N . LEU A 1 81 ? 4.843 14.120 -13.564 1.00 81.31 81 LEU A N 1
ATOM 644 C CA . LEU A 1 81 ? 5.400 14.238 -14.917 1.00 81.31 81 LEU A CA 1
ATOM 645 C C . LEU A 1 81 ? 4.293 14.399 -15.966 1.00 81.31 81 LEU A C 1
ATOM 647 O O . LEU A 1 81 ? 4.418 15.224 -16.863 1.00 81.31 81 LEU A O 1
ATOM 651 N N . LEU A 1 82 ? 3.183 13.667 -15.821 1.00 76.94 82 LEU A N 1
ATOM 652 C CA . LEU A 1 82 ? 2.026 13.786 -16.718 1.00 76.94 82 LEU A CA 1
ATOM 653 C C . LEU A 1 82 ? 1.308 15.138 -16.594 1.00 76.94 82 LEU A C 1
ATOM 655 O O . LEU A 1 82 ? 0.753 15.634 -17.569 1.00 76.94 82 LEU A O 1
ATOM 659 N N . LEU A 1 83 ? 1.306 15.730 -15.398 1.00 70.12 83 LEU A N 1
ATOM 660 C CA . LEU A 1 83 ? 0.691 17.033 -15.134 1.00 70.12 83 LEU A CA 1
ATOM 661 C C . LEU A 1 83 ? 1.599 18.213 -15.508 1.00 70.12 83 LEU A C 1
ATOM 663 O O . LEU A 1 83 ? 1.132 19.350 -15.553 1.00 70.12 83 LEU A O 1
ATOM 667 N N . GLN A 1 84 ? 2.880 17.967 -15.789 1.00 61.28 84 GLN A N 1
ATOM 668 C CA . GLN A 1 84 ? 3.828 18.988 -16.221 1.00 61.28 84 GLN A CA 1
ATOM 669 C C . GLN A 1 84 ? 3.686 19.251 -17.727 1.00 61.28 84 GLN A C 1
ATOM 671 O O . GLN A 1 84 ? 4.588 19.013 -18.524 1.00 61.28 84 GLN A O 1
ATOM 676 N N . THR A 1 85 ? 2.538 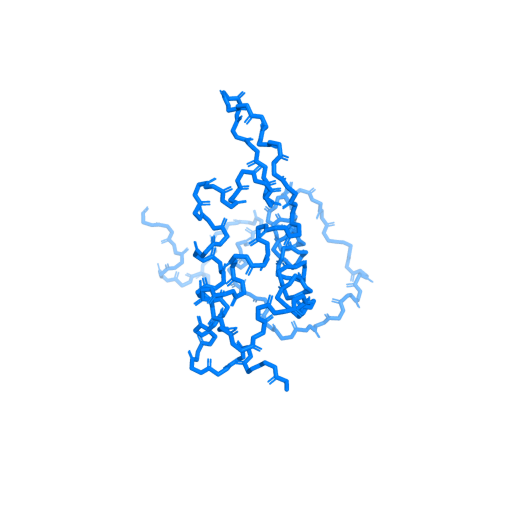19.783 -18.136 1.00 55.81 85 THR A N 1
ATOM 677 C CA . THR A 1 85 ? 2.384 20.394 -19.458 1.00 55.81 85 THR A CA 1
ATOM 678 C C . THR A 1 85 ? 2.829 21.855 -19.370 1.00 55.81 85 THR A C 1
ATOM 680 O O . THR A 1 85 ? 2.120 22.673 -18.787 1.00 55.81 85 THR A O 1
ATOM 683 N N . GLY A 1 86 ? 4.003 22.188 -19.922 1.00 55.53 86 GLY A N 1
ATOM 684 C CA . GLY A 1 86 ? 4.407 23.586 -20.161 1.00 55.53 86 GLY A CA 1
ATOM 685 C C . GLY A 1 86 ? 5.752 24.053 -19.592 1.00 55.53 86 GLY A C 1
ATOM 686 O O . GLY A 1 86 ? 6.058 25.235 -19.704 1.00 55.53 86 GLY A O 1
ATOM 687 N N . GLY A 1 87 ? 6.571 23.179 -19.001 1.00 53.06 87 GLY A N 1
ATOM 688 C CA . GLY A 1 87 ? 7.949 23.526 -18.628 1.00 53.06 87 GLY A CA 1
ATOM 689 C C . GLY A 1 87 ? 8.918 23.027 -19.692 1.00 53.06 87 GLY A C 1
ATOM 690 O O . GLY A 1 87 ? 9.179 21.830 -19.733 1.00 53.06 87 GLY A O 1
ATOM 691 N N . GLY A 1 88 ? 9.406 23.902 -20.576 1.00 47.28 88 GLY A N 1
ATOM 692 C CA . GLY A 1 88 ? 10.434 23.536 -21.556 1.00 47.28 88 GLY A CA 1
ATOM 693 C C . GLY A 1 88 ? 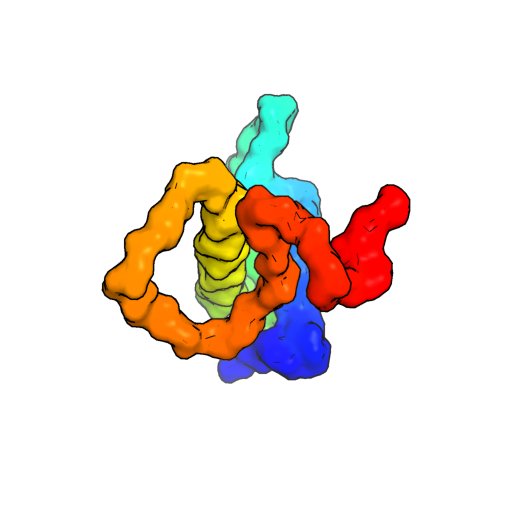11.629 22.859 -20.874 1.00 47.28 88 GLY A C 1
ATOM 694 O O . GLY A 1 88 ? 12.064 23.307 -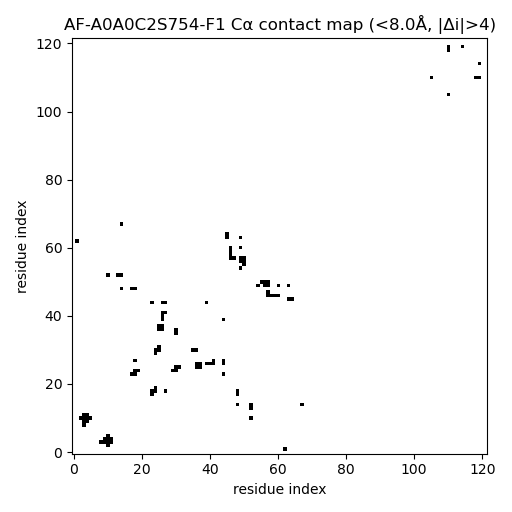19.816 1.00 47.28 88 GLY A O 1
ATOM 695 N N . MET A 1 89 ? 12.119 21.760 -21.454 1.00 50.06 89 MET A N 1
ATOM 696 C CA . MET A 1 89 ? 13.327 21.087 -20.972 1.00 50.06 89 MET A CA 1
ATOM 697 C C . MET A 1 89 ? 14.536 21.997 -21.192 1.00 50.06 89 MET A C 1
ATOM 699 O O . MET A 1 89 ? 14.800 22.405 -22.323 1.00 50.06 89 MET A O 1
ATOM 703 N N . ASP A 1 90 ? 15.268 22.282 -20.117 1.00 47.44 90 ASP A N 1
ATOM 704 C CA . ASP A 1 90 ? 16.624 22.811 -20.215 1.00 47.44 90 ASP A CA 1
ATOM 705 C C . ASP A 1 90 ? 17.511 21.690 -20.789 1.00 47.44 90 ASP A C 1
ATOM 707 O O . ASP A 1 90 ? 17.547 20.596 -20.216 1.00 47.44 90 ASP A O 1
ATOM 711 N N . PRO A 1 91 ? 18.187 21.894 -21.933 1.00 52.16 91 PRO A N 1
ATOM 712 C CA . PRO A 1 91 ? 18.990 20.857 -22.580 1.00 52.16 91 PRO A CA 1
ATOM 713 C C . PRO A 1 91 ? 20.198 20.379 -21.751 1.00 52.16 91 PRO A C 1
ATOM 715 O O . PRO A 1 91 ? 20.894 19.471 -22.195 1.00 52.16 91 PRO A O 1
ATOM 718 N N . ASN A 1 92 ? 20.445 20.952 -20.567 1.00 52.81 92 ASN A N 1
ATOM 719 C CA . ASN A 1 92 ? 21.541 20.572 -19.671 1.00 52.81 92 ASN A CA 1
ATOM 720 C C . ASN A 1 92 ? 21.139 19.655 -18.497 1.00 52.81 92 ASN A C 1
ATOM 722 O O . ASN A 1 92 ? 21.978 19.374 -17.641 1.00 52.81 92 ASN A O 1
ATOM 726 N N . ASP A 1 93 ? 19.886 19.198 -18.404 1.00 49.91 93 ASP A N 1
ATOM 727 C CA . ASP A 1 93 ? 19.463 18.312 -17.309 1.00 49.91 93 ASP A CA 1
ATOM 728 C C . ASP A 1 93 ? 19.813 16.838 -17.609 1.00 49.91 93 ASP A C 1
ATOM 730 O O . ASP A 1 93 ? 19.046 16.092 -18.217 1.00 49.91 93 ASP A O 1
ATOM 734 N N . GLU A 1 94 ? 21.006 16.410 -17.182 1.00 52.75 94 GLU A N 1
ATOM 735 C CA . GLU A 1 94 ? 21.496 15.021 -17.250 1.00 52.75 94 GLU A CA 1
ATOM 736 C C . GLU A 1 94 ? 20.856 14.104 -16.182 1.00 52.75 94 GLU A C 1
ATOM 738 O O . GLU A 1 94 ? 21.526 13.325 -15.489 1.00 52.75 94 GLU A O 1
ATOM 743 N N . SER A 1 95 ? 19.535 14.159 -16.012 1.00 52.12 95 SER A N 1
ATOM 744 C CA . SER A 1 95 ? 18.820 13.251 -15.111 1.00 52.12 95 SER A CA 1
ATOM 745 C C . SER A 1 95 ? 18.663 11.854 -15.732 1.00 52.12 95 SER A C 1
ATOM 747 O O . SER A 1 95 ? 17.655 11.491 -16.327 1.00 52.12 95 SER A O 1
ATOM 749 N N . LYS A 1 96 ? 19.737 11.0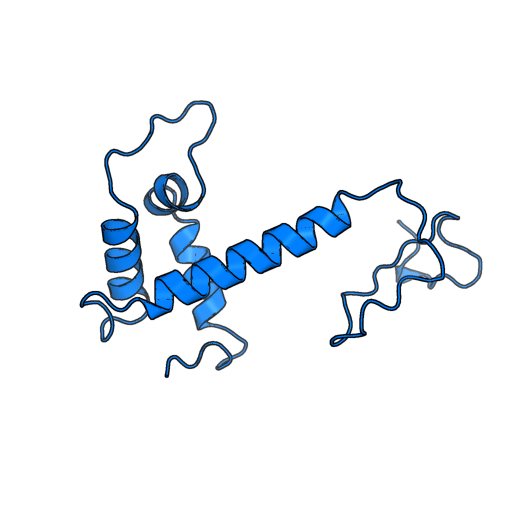74 -15.564 1.00 44.44 96 LYS A N 1
ATOM 750 C CA . LYS A 1 96 ? 19.908 9.611 -15.644 1.00 44.44 96 LYS A CA 1
ATOM 751 C C . LYS A 1 96 ? 18.730 8.791 -16.190 1.00 44.44 96 LYS A C 1
ATOM 753 O O . LYS A 1 96 ? 17.745 8.534 -15.493 1.00 44.44 96 LYS A O 1
ATOM 758 N N . GLU A 1 97 ? 18.964 8.228 -17.376 1.00 53.16 97 GLU A N 1
ATOM 759 C CA . GLU A 1 97 ? 18.295 7.034 -17.896 1.00 53.16 97 GLU A CA 1
ATOM 760 C C . GLU A 1 97 ? 18.195 5.950 -16.814 1.00 53.16 97 GLU A C 1
ATOM 762 O O . GLU A 1 97 ? 19.186 5.367 -16.373 1.00 53.16 97 GLU A O 1
ATOM 767 N N . THR A 1 98 ? 16.969 5.663 -16.394 1.00 47.12 98 THR A N 1
ATOM 768 C CA . THR A 1 98 ? 16.617 4.405 -15.739 1.00 47.12 98 THR A CA 1
ATOM 769 C C . THR A 1 98 ? 15.490 3.785 -16.555 1.00 47.12 98 THR A C 1
ATOM 771 O O . THR A 1 98 ? 14.474 4.431 -16.791 1.00 47.12 98 THR A O 1
ATOM 774 N N . ASP A 1 99 ? 15.763 2.579 -17.065 1.00 47.00 99 ASP A N 1
ATOM 775 C CA . ASP A 1 99 ? 14.899 1.653 -17.809 1.00 47.00 99 ASP A CA 1
ATOM 776 C C . ASP A 1 99 ? 13.567 2.216 -18.330 1.00 47.00 99 ASP A C 1
ATOM 778 O O . ASP A 1 99 ? 12.562 2.261 -17.621 1.00 47.00 99 ASP A O 1
ATOM 782 N N . LYS A 1 100 ? 13.595 2.600 -19.616 1.00 47.47 100 LYS A N 1
ATOM 783 C CA . LYS A 1 100 ? 12.465 2.891 -20.517 1.00 47.47 100 LYS A CA 1
ATOM 784 C C . LYS A 1 100 ? 11.173 3.341 -19.811 1.00 47.47 100 LYS A C 1
ATOM 786 O O . LYS A 1 100 ? 10.259 2.530 -19.629 1.00 47.47 100 LYS A O 1
ATOM 791 N N . PRO A 1 101 ? 11.025 4.648 -19.522 1.00 46.12 101 PRO A N 1
ATOM 792 C CA . PRO A 1 101 ? 9.697 5.215 -19.325 1.00 46.12 101 PRO A CA 1
ATOM 793 C C . PRO A 1 101 ? 8.839 4.903 -20.559 1.00 46.12 101 PRO A C 1
ATOM 795 O O . PRO A 1 101 ? 9.342 4.934 -21.684 1.00 46.12 101 PRO A O 1
ATOM 798 N N . LEU A 1 102 ? 7.560 4.572 -20.344 1.00 48.91 102 LEU A N 1
ATOM 799 C CA . LEU A 1 102 ? 6.548 4.414 -21.394 1.00 48.91 102 LEU A CA 1
ATOM 800 C C . LEU A 1 102 ? 6.666 5.583 -22.379 1.00 48.91 102 LEU A C 1
ATOM 802 O O . LEU A 1 102 ? 6.248 6.702 -22.092 1.00 48.91 102 LEU A O 1
ATOM 806 N N . CYS A 1 103 ? 7.298 5.323 -23.523 1.00 45.75 103 CYS A N 1
ATOM 807 C CA . CYS A 1 103 ? 7.665 6.337 -24.500 1.00 45.75 103 CYS A CA 1
ATOM 808 C C . CYS A 1 103 ? 6.467 6.637 -25.406 1.00 45.75 103 CYS A C 1
ATOM 810 O O . CYS A 1 103 ? 6.539 6.509 -26.621 1.00 45.75 103 CYS A O 1
ATOM 812 N N . TYR A 1 104 ? 5.341 7.033 -24.816 1.00 54.66 104 TYR A N 1
ATOM 813 C CA . TYR A 1 104 ? 4.280 7.723 -25.549 1.00 54.66 104 TYR A CA 1
ATOM 814 C C . TYR A 1 104 ? 4.580 9.221 -25.507 1.00 54.66 104 TYR A C 1
ATOM 816 O O . TYR A 1 104 ? 3.823 10.026 -24.969 1.00 54.66 104 TYR A O 1
ATOM 824 N N . ARG A 1 105 ? 5.767 9.593 -26.000 1.00 54.91 105 ARG A N 1
ATOM 825 C CA . ARG A 1 105 ? 6.172 10.990 -26.135 1.00 54.91 105 ARG A CA 1
ATOM 826 C C . ARG A 1 105 ? 5.365 11.577 -27.290 1.00 54.91 105 ARG A C 1
ATOM 828 O O . ARG A 1 105 ? 5.712 11.358 -28.443 1.00 54.91 105 ARG A O 1
ATOM 835 N N . VAL A 1 106 ? 4.302 12.317 -26.984 1.00 56.03 106 VAL A N 1
ATOM 836 C CA . VAL A 1 106 ? 3.650 13.181 -27.975 1.00 56.03 106 VAL A CA 1
ATOM 837 C C . VAL A 1 106 ? 4.496 14.454 -28.071 1.00 56.03 106 VAL A C 1
ATOM 839 O O . VAL A 1 106 ? 4.600 15.179 -27.079 1.00 56.03 106 VAL A O 1
ATOM 842 N N . PRO A 1 107 ? 5.181 14.711 -29.198 1.00 52.88 107 PRO A N 1
ATOM 843 C CA . PRO A 1 107 ? 5.976 15.921 -29.354 1.00 52.88 107 PRO A CA 1
ATOM 844 C C . PRO A 1 107 ? 5.073 17.161 -29.324 1.00 52.88 107 PRO A C 1
ATOM 846 O O . PRO A 1 107 ? 3.908 17.112 -29.712 1.00 52.88 107 PRO A O 1
ATOM 849 N N . VAL A 1 108 ? 5.634 18.297 -28.898 1.00 56.12 108 VAL A N 1
ATOM 850 C CA . VAL A 1 108 ? 4.932 19.597 -28.832 1.00 56.12 108 VAL A CA 1
ATOM 851 C C . VAL A 1 108 ? 4.351 20.027 -30.184 1.00 56.12 108 VAL A C 1
ATOM 853 O O . VAL A 1 108 ? 3.365 20.754 -30.226 1.00 56.12 108 VAL A O 1
ATOM 856 N N . SER A 1 109 ? 4.945 19.552 -31.279 1.00 64.62 109 SER A N 1
ATOM 857 C CA . SER A 1 109 ? 4.508 19.804 -32.654 1.00 64.62 109 SER A CA 1
ATOM 858 C C . SER A 1 109 ? 3.300 18.964 -33.089 1.00 64.62 109 SER A C 1
ATOM 860 O O . SER A 1 109 ? 2.794 19.163 -34.190 1.00 64.62 109 SER A O 1
ATOM 862 N N . GLY A 1 110 ? 2.837 18.026 -32.255 1.00 64.88 110 GLY A N 1
ATOM 863 C CA . GLY A 1 110 ? 1.841 17.030 -32.642 1.00 64.88 110 GLY A CA 1
ATOM 864 C C . GLY A 1 110 ? 2.413 15.941 -33.564 1.00 64.88 110 GLY A C 1
ATOM 865 O O . GLY A 1 110 ? 3.612 15.929 -33.846 1.00 64.88 110 GLY A O 1
ATOM 866 N N . PRO A 1 111 ? 1.576 14.988 -34.004 1.00 66.12 111 PRO A N 1
ATOM 867 C CA . PRO A 1 111 ? 1.996 13.930 -34.915 1.00 66.12 111 PRO A CA 1
ATOM 868 C C . PRO A 1 111 ? 2.515 14.520 -36.233 1.00 66.12 111 PRO A C 1
ATOM 870 O O . PRO A 1 111 ? 1.859 15.348 -36.863 1.00 66.12 111 PRO A O 1
ATOM 873 N N . ASP A 1 112 ? 3.693 14.073 -36.653 1.00 70.94 112 ASP A N 1
ATOM 874 C CA . ASP A 1 112 ? 4.336 14.471 -37.902 1.00 70.94 112 ASP A CA 1
ATOM 875 C C . ASP A 1 112 ? 4.284 13.353 -38.962 1.00 70.94 112 ASP A C 1
ATOM 877 O O . ASP A 1 112 ? 3.686 12.287 -38.774 1.00 70.94 112 ASP A O 1
ATOM 881 N N . ALA A 1 113 ? 4.928 13.589 -40.108 1.00 69.12 113 ALA A N 1
ATOM 882 C CA . ALA A 1 113 ? 4.959 12.642 -41.221 1.00 69.12 113 ALA A CA 1
ATOM 883 C C . ALA A 1 113 ? 5.612 11.289 -40.870 1.00 69.12 113 ALA A C 1
ATOM 885 O O . ALA A 1 113 ? 5.379 10.311 -41.580 1.00 69.12 113 ALA A O 1
ATOM 886 N N . THR A 1 114 ? 6.388 11.217 -39.785 1.00 72.50 114 THR A N 1
ATOM 887 C CA . THR A 1 114 ? 7.039 9.991 -39.296 1.00 72.50 114 THR A CA 1
ATOM 888 C C . THR A 1 114 ? 6.219 9.258 -38.235 1.00 72.50 114 THR A C 1
ATOM 890 O O . THR A 1 114 ? 6.548 8.130 -37.871 1.00 72.50 114 THR A O 1
ATOM 893 N N . THR A 1 115 ? 5.122 9.858 -37.765 1.00 69.44 115 THR A N 1
ATOM 894 C CA . THR A 1 115 ? 4.227 9.229 -36.790 1.00 69.44 115 THR A CA 1
ATOM 895 C C . THR A 1 115 ? 3.519 8.034 -37.419 1.00 69.44 115 THR A C 1
ATOM 897 O O . THR A 1 115 ? 2.864 8.172 -38.462 1.00 69.44 115 THR A O 1
ATOM 900 N N . THR A 1 116 ? 3.650 6.868 -36.774 1.00 66.00 116 THR A N 1
ATOM 901 C CA . THR A 1 116 ? 3.068 5.614 -37.258 1.00 66.00 116 THR A CA 1
ATOM 902 C C . THR A 1 116 ? 1.539 5.709 -37.322 1.00 66.00 116 THR A C 1
ATOM 904 O O . THR A 1 116 ? 0.938 6.479 -36.563 1.00 66.00 116 THR A O 1
ATOM 907 N N . PRO A 1 117 ? 0.880 4.962 -38.226 1.00 64.25 117 PRO A N 1
ATOM 908 C CA . PRO A 1 117 ? -0.570 5.037 -38.399 1.00 64.25 117 PRO A CA 1
ATOM 909 C C . PRO A 1 117 ? -1.350 4.763 -37.108 1.00 64.25 117 PRO A C 1
ATOM 911 O O . PRO A 1 117 ? -2.382 5.383 -36.884 1.00 64.25 117 PRO A O 1
ATOM 914 N N . GLU A 1 118 ? -0.836 3.892 -36.238 1.00 63.50 118 GLU A N 1
ATOM 915 C CA . GLU A 1 118 ? -1.464 3.496 -34.970 1.00 63.50 118 GLU A CA 1
ATOM 916 C C . GLU A 1 118 ? -1.432 4.608 -33.911 1.00 63.50 118 GLU A C 1
ATOM 918 O O . GLU A 1 118 ? -2.211 4.577 -32.962 1.00 63.50 118 GLU A O 1
ATOM 923 N N . ALA A 1 119 ? -0.528 5.582 -34.061 1.00 57.50 119 ALA A N 1
ATOM 924 C CA . ALA A 1 119 ? -0.358 6.718 -33.157 1.00 57.50 119 ALA A CA 1
ATOM 925 C C . ALA A 1 119 ? -1.041 8.003 -33.668 1.00 57.50 119 ALA A C 1
ATOM 927 O O . ALA A 1 119 ? -1.009 9.034 -32.993 1.00 57.50 119 ALA A O 1
ATOM 928 N N . ARG A 1 120 ? -1.667 7.964 -34.852 1.00 64.62 120 ARG A N 1
ATOM 929 C CA . ARG A 1 120 ? -2.556 9.030 -35.332 1.00 64.62 120 ARG A CA 1
ATOM 930 C C . ARG A 1 120 ? -3.928 8.790 -34.707 1.00 64.62 120 ARG A C 1
ATOM 932 O O . ARG A 1 120 ? -4.513 7.734 -34.917 1.00 64.62 120 ARG A O 1
ATOM 939 N N . ASN A 1 121 ? -4.407 9.740 -33.903 1.00 53.91 121 ASN A N 1
ATOM 940 C CA . ASN A 1 121 ? -5.743 9.673 -33.303 1.00 53.91 121 ASN A CA 1
ATOM 941 C C . ASN A 1 121 ? -6.792 9.329 -34.381 1.00 53.91 121 ASN A C 1
ATOM 943 O O . ASN A 1 121 ? -6.768 9.949 -35.446 1.00 53.91 121 ASN A O 1
ATOM 947 N N . LEU A 1 122 ? -7.657 8.343 -34.096 1.00 48.53 122 LEU A N 1
ATOM 948 C CA . LEU A 1 122 ? -8.854 8.034 -34.892 1.00 48.53 122 LEU A CA 1
ATOM 949 C C . LEU A 1 122 ? -9.724 9.281 -35.096 1.00 48.53 122 LEU A C 1
ATOM 951 O O . LEU A 1 122 ? -9.880 10.046 -34.114 1.00 48.53 122 LEU A O 1
#

Organism: Amanita muscaria (strain Koide BX008) (NCBI:txid946122)

InterPro domains:
  IPR006578 MADF domain [PF10545] (18-82)

Sequence (122 aa):
TVPWSANNHALVWSLIGLVEETENRKVLVGKGKSENSSGESKSKVFKRIAEKLIPQFSKGDKRIKSKWDSLRKLYQDQAKLLLQTGGGMDPNDESKETDKPLCYRVPVSGPDATTTPEARNL

Foldseek 3Di:
DDCCPPPNRPLVVLLVVLCPPPVNVCAPVHDDPPDDRDPDHNQVSVLVSCCVRPVVCSPRNCVSVVVVVVVVVVVVVVVVVVVPDDDDDDPPPPPDDDPDDPPPDQDPVGDDPPRDPVNPDD

Radius of gyration: 19.78 Å; Cα contacts (8 Å, |Δi|>4): 59; chains: 1; bounding box: 41×39×54 Å

pLDDT: mean 77.83, std 16.85, range [44.44, 96.44]

Mean predicted aligned error: 13.44 Å